Protein AF-A0A7J3MU90-F1 (afdb_monomer)

Sequence (106 aa):
PREHGPIGVMLQEHEQGRQIVKQIERALKDLGEEEAKHLEITELCESYVELLKQHIAKENEVLFPMGESVTSMEDKTSTNTCYERVESAEVGHGVHEKYVKLADSF

Secondary structure (DSSP, 8-state):
--SSSHHHHHHHHHHHHHHHHHHHHHHHHT--S-HHHHHHHHHHHHHHHHHHHHHHHHIIIIIHHHHHHH--HHHHHHHHHHHHHHIIIII-TTHHHHHHHHHTT-

Structure (mmCIF, N/CA/C/O backbone):
data_AF-A0A7J3MU90-F1
#
_entry.id   AF-A0A7J3MU90-F1
#
loop_
_atom_site.group_PDB
_atom_site.id
_atom_site.type_symbol
_atom_site.label_atom_id
_atom_site.label_alt_id
_atom_site.label_comp_id
_atom_site.label_asym_id
_atom_site.label_entity_id
_atom_site.label_seq_id
_atom_site.pdbx_PDB_ins_code
_atom_site.Cartn_x
_atom_site.Cartn_y
_atom_site.Cartn_z
_atom_site.occupancy
_atom_site.B_iso_or_equiv
_atom_site.auth_seq_id
_atom_site.auth_comp_id
_atom_site.auth_asym_id
_atom_site.auth_atom_id
_atom_site.pdbx_PDB_model_num
ATOM 1 N N . PRO A 1 1 ? -2.155 6.355 -20.086 1.00 56.06 1 PRO A N 1
ATOM 2 C CA . PRO A 1 1 ? -3.451 7.019 -19.785 1.00 56.06 1 PRO A CA 1
ATOM 3 C C . PRO A 1 1 ? -3.750 6.925 -18.285 1.00 56.06 1 PRO A C 1
ATOM 5 O O . PRO A 1 1 ? -3.495 5.869 -17.715 1.00 56.06 1 PRO A O 1
ATOM 8 N N . ARG A 1 2 ? -4.220 8.005 -17.644 1.00 65.75 2 ARG A N 1
ATOM 9 C CA . ARG A 1 2 ? -4.555 8.001 -16.201 1.00 65.75 2 ARG A CA 1
ATOM 10 C C . ARG A 1 2 ? -5.942 7.422 -15.901 1.00 65.75 2 ARG A C 1
ATOM 12 O O . ARG A 1 2 ? -6.252 7.182 -14.745 1.00 65.75 2 ARG A O 1
ATOM 19 N N . GLU A 1 3 ? -6.736 7.164 -16.935 1.00 67.06 3 GLU A N 1
ATOM 20 C CA . GLU A 1 3 ? -8.062 6.556 -16.838 1.00 67.06 3 GLU A CA 1
ATOM 21 C C . GLU A 1 3 ? -8.174 5.350 -17.783 1.00 67.06 3 GLU A C 1
ATOM 23 O O . GLU A 1 3 ? -7.465 5.284 -18.792 1.00 67.06 3 GLU A O 1
ATOM 28 N N . HIS A 1 4 ? -9.077 4.421 -17.451 1.00 66.12 4 HIS A N 1
ATOM 29 C CA . HIS A 1 4 ? -9.498 3.284 -18.288 1.00 66.12 4 HIS A CA 1
ATOM 30 C C . HIS A 1 4 ? -8.383 2.303 -18.718 1.00 66.12 4 HIS A C 1
ATOM 32 O O . HIS A 1 4 ? -8.388 1.778 -19.828 1.00 66.12 4 HIS A O 1
ATOM 38 N N . GLY A 1 5 ? -7.441 2.004 -17.819 1.00 85.50 5 GLY A N 1
ATOM 39 C CA . GLY A 1 5 ? -6.412 0.973 -18.014 1.00 85.50 5 GLY A CA 1
ATOM 40 C C . GLY A 1 5 ? -5.804 0.509 -16.686 1.00 85.50 5 GLY A C 1
ATOM 41 O O . GLY A 1 5 ? -6.216 1.022 -15.643 1.00 85.50 5 GLY A O 1
ATOM 42 N N . PRO A 1 6 ? -4.811 -0.405 -16.696 1.00 88.88 6 PRO A N 1
ATOM 43 C CA . PRO A 1 6 ? -4.227 -0.971 -15.475 1.00 88.88 6 PRO A CA 1
ATOM 44 C C . PRO A 1 6 ? -3.786 0.098 -14.467 1.00 88.88 6 PRO A C 1
ATOM 46 O O . PRO A 1 6 ? -4.135 0.025 -13.299 1.00 88.88 6 PRO A O 1
ATOM 49 N N . ILE A 1 7 ? -3.145 1.174 -14.937 1.00 91.00 7 ILE A N 1
ATOM 50 C CA . ILE A 1 7 ? -2.747 2.310 -14.088 1.00 91.00 7 ILE A CA 1
ATOM 51 C C . ILE A 1 7 ? -3.951 3.048 -13.481 1.00 91.00 7 ILE A C 1
ATOM 53 O O . ILE A 1 7 ? -3.896 3.464 -12.329 1.00 91.00 7 ILE A O 1
ATOM 57 N N . GLY A 1 8 ? -5.047 3.209 -14.228 1.00 93.88 8 GLY A N 1
ATOM 58 C CA . GLY A 1 8 ? -6.263 3.853 -13.718 1.00 93.88 8 GLY A CA 1
ATOM 59 C C . GLY A 1 8 ? -6.926 3.044 -12.601 1.00 93.88 8 GLY A C 1
ATOM 60 O O . GLY A 1 8 ? -7.351 3.622 -11.605 1.00 93.88 8 GLY A O 1
ATOM 61 N N . VAL A 1 9 ? -6.939 1.712 -12.733 1.00 93.44 9 VAL A N 1
ATOM 62 C CA . VAL A 1 9 ? -7.416 0.797 -11.682 1.00 93.44 9 VAL A CA 1
ATOM 63 C C . VAL A 1 9 ? -6.580 0.961 -10.410 1.00 93.44 9 VAL A C 1
ATOM 65 O O . VAL A 1 9 ? -7.141 1.176 -9.339 1.00 93.44 9 VAL A O 1
ATOM 68 N N . MET A 1 10 ? -5.247 0.979 -10.528 1.00 96.06 10 MET A N 1
ATOM 69 C CA . MET A 1 10 ? -4.367 1.155 -9.363 1.00 96.06 10 MET A CA 1
ATOM 70 C C . MET A 1 10 ? -4.552 2.507 -8.675 1.00 96.06 10 MET A C 1
ATOM 72 O O . MET A 1 10 ? -4.592 2.571 -7.450 1.00 96.06 10 MET A O 1
ATOM 76 N N . LEU A 1 11 ? -4.719 3.590 -9.441 1.00 95.94 11 LEU A N 1
ATOM 77 C CA . LEU A 1 11 ? -4.974 4.919 -8.877 1.00 95.94 11 LEU A CA 1
ATOM 78 C C . LEU A 1 11 ? -6.303 4.980 -8.112 1.00 95.94 11 LEU A C 1
ATOM 80 O O . LEU A 1 11 ? -6.373 5.628 -7.064 1.00 95.94 11 LEU A O 1
ATOM 84 N N . GLN A 1 12 ? -7.342 4.309 -8.616 1.00 95.81 12 GLN A N 1
ATOM 85 C CA . GLN A 1 12 ? -8.622 4.196 -7.922 1.00 95.81 12 GLN A CA 1
ATOM 86 C C . GLN A 1 12 ? -8.475 3.403 -6.619 1.00 95.81 12 GLN A C 1
ATOM 88 O O . GLN A 1 12 ? -8.963 3.846 -5.582 1.00 95.81 12 GLN A O 1
ATOM 93 N N . GLU A 1 13 ? -7.775 2.270 -6.648 1.00 97.19 13 GLU A N 1
ATOM 94 C CA . GLU A 1 13 ? -7.537 1.445 -5.457 1.00 97.19 13 GLU A CA 1
ATOM 95 C C . GLU A 1 13 ? -6.703 2.170 -4.405 1.00 97.19 13 GLU A C 1
ATOM 97 O O . GLU A 1 13 ? -7.022 2.117 -3.220 1.00 97.19 13 GLU A O 1
ATOM 102 N N . HIS A 1 14 ? -5.688 2.932 -4.819 1.00 97.38 14 HIS A N 1
ATOM 103 C CA . HIS A 1 14 ? -4.939 3.797 -3.908 1.00 97.38 14 HIS A CA 1
ATOM 104 C C . HIS A 1 14 ? -5.843 4.825 -3.226 1.00 97.38 14 HIS A C 1
ATOM 106 O O . HIS A 1 14 ? -5.675 5.100 -2.037 1.00 97.38 14 HIS A O 1
ATOM 112 N N . GLU A 1 15 ? -6.800 5.408 -3.952 1.00 97.81 15 GLU A N 1
ATOM 113 C CA . GLU A 1 15 ? -7.760 6.329 -3.344 1.00 97.81 15 GLU A CA 1
ATOM 114 C C . GLU A 1 15 ? -8.708 5.607 -2.388 1.00 97.81 15 GLU A C 1
ATOM 116 O O . GLU A 1 15 ? -8.918 6.091 -1.278 1.00 97.81 15 GLU A O 1
ATOM 121 N N . GLN A 1 16 ? -9.212 4.429 -2.756 1.00 98.12 16 GLN A N 1
ATOM 122 C CA . GLN A 1 16 ? -10.026 3.598 -1.867 1.00 98.12 16 GLN A CA 1
ATOM 123 C C . GLN A 1 16 ? -9.276 3.267 -0.569 1.00 98.12 16 GLN A C 1
ATOM 125 O O . GLN A 1 16 ? -9.814 3.488 0.516 1.00 98.12 16 GLN A O 1
ATOM 130 N N . GLY A 1 17 ? -8.010 2.851 -0.659 1.00 98.19 17 GLY A N 1
ATOM 131 C CA . GLY A 1 17 ? -7.163 2.583 0.503 1.00 98.19 17 GLY A CA 1
ATOM 132 C C . GLY A 1 17 ? -6.999 3.812 1.397 1.00 98.19 17 GLY A C 1
ATOM 133 O O . GLY A 1 17 ? -7.214 3.731 2.606 1.00 98.19 17 GLY A O 1
ATOM 134 N N . ARG A 1 18 ? -6.727 4.989 0.811 1.00 98.25 18 ARG A N 1
ATOM 135 C CA . ARG A 1 18 ? -6.666 6.258 1.562 1.00 98.25 18 ARG A CA 1
ATOM 136 C C . ARG A 1 18 ? -7.984 6.591 2.260 1.00 98.25 18 ARG A C 1
ATOM 138 O O . ARG A 1 18 ? -7.959 7.141 3.359 1.00 98.25 18 ARG A O 1
ATOM 145 N N . GLN A 1 19 ? -9.126 6.296 1.644 1.00 98.50 19 GLN A N 1
ATOM 146 C CA . GLN A 1 19 ? -10.432 6.538 2.260 1.00 98.50 19 GLN A CA 1
ATOM 147 C C . GLN A 1 19 ? -10.716 5.576 3.415 1.00 98.50 19 GLN A C 1
ATOM 149 O O . GLN A 1 19 ? -11.253 6.024 4.426 1.00 98.50 19 GLN A O 1
ATOM 154 N N . ILE A 1 20 ? -10.325 4.303 3.312 1.00 98.44 20 ILE A N 1
ATOM 155 C CA . ILE A 1 20 ? -10.453 3.345 4.420 1.00 98.44 20 ILE A CA 1
ATOM 156 C C . ILE A 1 20 ? -9.574 3.781 5.599 1.00 98.44 20 ILE A C 1
ATOM 158 O O . ILE A 1 20 ? -10.066 3.880 6.717 1.00 98.44 20 ILE A O 1
ATOM 162 N N . VAL A 1 21 ? -8.313 4.159 5.358 1.00 98.00 21 VAL A N 1
ATOM 163 C CA . VAL A 1 21 ? -7.414 4.653 6.422 1.00 98.00 21 VAL A CA 1
ATOM 164 C C . VAL A 1 21 ? -7.988 5.889 7.125 1.00 98.00 21 VAL A C 1
ATOM 166 O O . VAL A 1 21 ? -7.963 5.964 8.351 1.00 98.00 21 VAL A O 1
ATOM 169 N N . LYS A 1 22 ? -8.576 6.839 6.381 1.00 98.00 22 LYS A N 1
ATOM 170 C CA . LYS A 1 22 ? -9.268 8.001 6.974 1.00 98.00 22 LYS A CA 1
ATOM 171 C C . LYS A 1 22 ? -10.483 7.599 7.815 1.00 98.00 22 LYS A C 1
ATOM 173 O O . LYS A 1 22 ? -10.782 8.276 8.795 1.00 98.00 22 LYS A O 1
ATOM 178 N N . GLN A 1 23 ? -11.211 6.553 7.424 1.00 97.44 23 GLN A N 1
ATOM 179 C CA . GLN A 1 23 ? -12.343 6.036 8.199 1.00 97.44 23 GLN A CA 1
ATOM 180 C C . GLN A 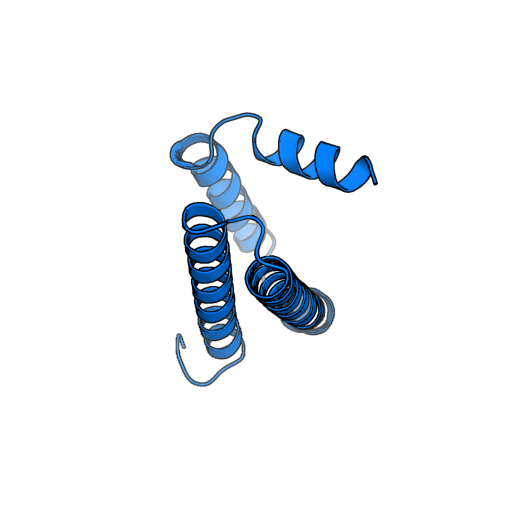1 23 ? -11.863 5.375 9.491 1.00 97.44 23 GLN A C 1
ATOM 182 O O . GLN A 1 23 ? -12.383 5.712 10.549 1.00 97.44 23 GLN A O 1
ATOM 187 N N . ILE A 1 24 ? -10.809 4.555 9.429 1.00 97.25 24 ILE A N 1
ATOM 188 C CA . ILE A 1 24 ? -10.168 3.963 10.613 1.00 97.25 24 ILE A CA 1
ATOM 189 C C . ILE A 1 24 ? -9.714 5.067 11.576 1.00 97.25 24 ILE A C 1
ATOM 191 O O . ILE A 1 24 ? -10.015 5.014 12.764 1.00 97.25 24 ILE A O 1
ATOM 195 N N . GLU A 1 25 ? -9.043 6.108 11.073 1.00 97.00 25 GLU A N 1
ATOM 196 C CA . GLU A 1 25 ? -8.594 7.237 11.897 1.00 97.00 25 GLU A CA 1
ATOM 197 C C . GLU A 1 25 ? -9.763 7.945 12.607 1.00 97.00 25 GLU A C 1
ATOM 199 O O . GLU A 1 25 ? -9.634 8.348 13.762 1.00 97.00 25 GLU A O 1
ATOM 204 N N . ARG A 1 26 ? -10.909 8.108 11.932 1.00 95.56 26 ARG A N 1
ATOM 205 C CA . ARG A 1 26 ? -12.114 8.714 12.522 1.00 95.56 26 ARG A CA 1
ATOM 206 C C . ARG A 1 26 ? -12.742 7.806 13.574 1.00 95.56 26 ARG A C 1
ATOM 208 O O . ARG A 1 26 ? -12.965 8.266 14.687 1.00 95.56 26 ARG A O 1
ATOM 215 N N . ALA A 1 27 ? -12.943 6.531 13.253 1.00 94.25 27 ALA A N 1
ATOM 216 C CA . ALA A 1 27 ? -13.514 5.554 14.175 1.00 94.25 27 ALA A CA 1
ATOM 217 C C . ALA A 1 27 ? -12.667 5.413 15.454 1.00 94.25 27 ALA A C 1
ATOM 219 O O . ALA A 1 27 ? -13.205 5.333 16.554 1.00 94.25 27 ALA A O 1
ATOM 220 N N . LEU A 1 28 ? -11.336 5.489 15.333 1.00 94.62 28 LEU A N 1
ATOM 221 C CA . LEU A 1 28 ? -10.423 5.498 16.480 1.00 94.62 28 LEU A CA 1
ATOM 222 C C . LEU A 1 28 ? -10.531 6.764 17.346 1.00 94.62 28 LEU A C 1
ATOM 224 O O . LEU A 1 28 ? -10.327 6.680 18.555 1.00 94.62 28 LEU A O 1
ATOM 228 N N . LYS A 1 29 ? -10.835 7.933 16.765 1.00 93.31 29 LYS A N 1
ATOM 229 C CA . LYS A 1 29 ? -11.030 9.183 17.531 1.00 93.31 29 LYS A CA 1
ATOM 230 C C . LYS A 1 29 ? -12.320 9.168 18.348 1.00 93.31 29 LYS A C 1
ATOM 232 O O . LYS A 1 29 ? -12.341 9.737 19.435 1.00 93.31 29 LYS A O 1
ATOM 237 N N . ASP A 1 30 ? -13.348 8.498 17.839 1.00 87.25 30 ASP A N 1
ATOM 238 C CA . ASP A 1 30 ? -14.665 8.385 18.475 1.00 87.25 30 ASP A CA 1
ATOM 239 C C . ASP A 1 30 ? -14.821 7.092 19.306 1.00 87.25 30 ASP A C 1
ATOM 241 O O . ASP A 1 30 ? -15.924 6.758 19.768 1.00 87.25 30 ASP A O 1
ATOM 245 N N . LEU A 1 31 ? -13.714 6.365 19.514 1.00 88.56 31 LEU A N 1
ATOM 246 C CA . LEU A 1 31 ? -13.684 5.093 20.226 1.00 88.56 31 LEU A CA 1
ATOM 247 C C . LEU A 1 31 ? -14.162 5.265 21.675 1.00 88.56 31 LEU A C 1
ATOM 249 O O . LEU A 1 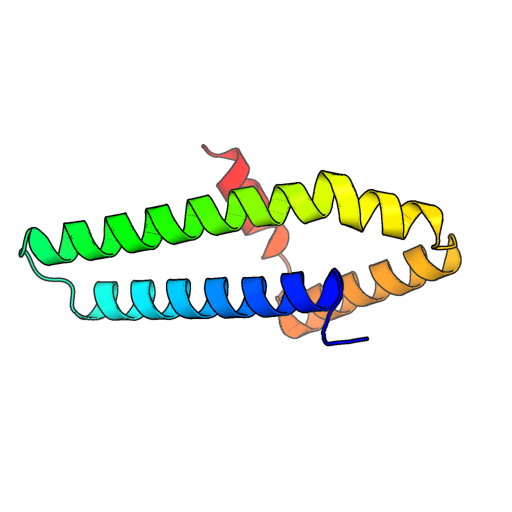31 ? -13.634 6.064 22.446 1.00 88.56 31 LEU A O 1
ATOM 253 N N . GLY A 1 32 ? -15.170 4.477 22.038 1.00 84.44 32 GLY A N 1
ATOM 254 C CA . GLY A 1 32 ? -15.651 4.304 23.407 1.00 84.44 32 GLY A CA 1
ATOM 255 C C . GLY A 1 32 ? -15.735 2.817 23.738 1.00 84.44 32 GLY A C 1
ATOM 256 O O . GLY A 1 32 ? -15.384 1.988 22.908 1.00 84.44 32 GLY A O 1
ATOM 257 N N . GLU A 1 33 ? -16.251 2.468 24.914 1.00 87.12 33 GLU A N 1
ATOM 258 C CA . GLU A 1 33 ? -16.363 1.067 25.373 1.00 87.12 33 GLU A CA 1
ATOM 259 C C . GLU A 1 33 ? -17.467 0.258 24.657 1.00 87.12 33 GLU A C 1
ATOM 261 O O . GLU A 1 33 ? -17.768 -0.876 25.021 1.00 87.12 33 GLU A O 1
ATOM 266 N N . GLU A 1 34 ? -18.118 0.845 23.653 1.00 92.88 34 GLU A N 1
ATOM 267 C CA . GLU A 1 34 ? -19.198 0.210 22.907 1.00 92.88 34 GLU A CA 1
ATOM 268 C C . GLU A 1 34 ? -18.636 -0.845 21.946 1.00 92.88 34 GLU A C 1
ATOM 270 O O . GLU A 1 34 ? -17.920 -0.515 21.001 1.00 92.88 34 GLU A O 1
ATOM 275 N N . GLU A 1 35 ? -19.036 -2.106 22.128 1.00 90.44 35 GLU A N 1
ATOM 276 C CA . GLU A 1 35 ? -18.645 -3.235 21.266 1.00 90.44 35 GLU A CA 1
ATOM 277 C C . GLU A 1 35 ? -18.863 -2.947 19.769 1.00 90.44 35 GLU A C 1
ATOM 279 O O . GLU A 1 35 ? -18.047 -3.311 18.927 1.00 90.44 35 GLU A O 1
ATOM 284 N N . ALA A 1 36 ? -19.933 -2.220 19.429 1.00 90.38 36 ALA A N 1
ATOM 285 C CA . ALA A 1 36 ? -20.235 -1.837 18.051 1.00 90.38 36 ALA A CA 1
ATOM 286 C C . ALA A 1 36 ? -19.120 -0.995 17.398 1.00 90.38 36 ALA A C 1
ATOM 288 O O . ALA A 1 36 ? -18.849 -1.164 16.212 1.00 90.38 36 ALA A O 1
ATOM 289 N N . LYS A 1 37 ? -18.435 -0.134 18.163 1.00 90.75 37 LYS A N 1
ATOM 290 C CA . LYS A 1 37 ? -17.317 0.684 17.662 1.00 90.75 37 LYS A CA 1
ATOM 291 C C . LYS A 1 37 ? -16.065 -0.156 17.420 1.00 90.75 37 LYS A C 1
ATOM 293 O O . LYS A 1 37 ? -15.335 0.073 16.459 1.00 90.75 37 LYS A O 1
ATOM 298 N N . HIS A 1 38 ? -15.826 -1.154 18.271 1.00 92.56 38 HIS A N 1
ATOM 299 C CA . HIS A 1 38 ? -14.744 -2.118 18.070 1.00 92.56 38 HIS A CA 1
ATOM 300 C C . HIS A 1 38 ? -14.978 -2.986 16.827 1.00 92.56 38 HIS A C 1
ATOM 302 O O . HIS A 1 38 ? -14.039 -3.230 16.062 1.00 92.56 38 HIS A O 1
ATOM 308 N N . LEU A 1 39 ? -16.227 -3.404 16.600 1.00 94.81 39 LEU A N 1
ATOM 309 C CA . LEU A 1 39 ? -16.608 -4.151 15.406 1.00 94.81 39 LEU A CA 1
ATOM 310 C C . LEU A 1 39 ? -16.401 -3.317 14.133 1.00 94.81 39 LEU A C 1
ATOM 312 O O . LEU A 1 39 ? -15.744 -3.794 13.213 1.00 94.81 39 LEU A O 1
ATOM 316 N N . GLU A 1 40 ? -16.848 -2.057 14.115 1.00 94.88 40 GLU A N 1
ATOM 317 C CA . GLU A 1 40 ? -16.658 -1.145 12.973 1.00 94.88 40 GLU A CA 1
ATOM 318 C C . GLU A 1 40 ? -15.176 -1.001 12.583 1.00 94.88 40 GLU A C 1
ATOM 320 O O . GLU A 1 40 ? -14.813 -1.112 11.411 1.00 94.88 40 GLU A O 1
ATOM 325 N N . ILE A 1 41 ? -14.287 -0.796 13.562 1.00 96.25 41 ILE A N 1
ATOM 326 C CA . ILE A 1 41 ? -12.843 -0.676 13.302 1.00 96.25 41 ILE A CA 1
ATOM 327 C C . ILE A 1 41 ? -12.281 -1.980 12.730 1.00 96.25 41 ILE A C 1
ATOM 329 O O . ILE A 1 41 ? -11.462 -1.940 11.808 1.00 96.25 41 ILE A O 1
ATOM 333 N N . THR A 1 42 ? -12.711 -3.123 13.267 1.00 96.69 42 THR A N 1
ATOM 334 C CA . THR A 1 42 ? -12.290 -4.445 12.787 1.00 96.69 42 THR A CA 1
ATOM 335 C C . THR A 1 42 ? -12.697 -4.646 11.329 1.00 96.69 42 THR A C 1
ATOM 337 O O . THR A 1 42 ? -11.841 -4.959 10.505 1.00 96.69 42 THR A O 1
ATOM 340 N N . GLU A 1 43 ? -13.953 -4.367 10.982 1.00 97.81 43 GLU A N 1
ATOM 341 C CA . 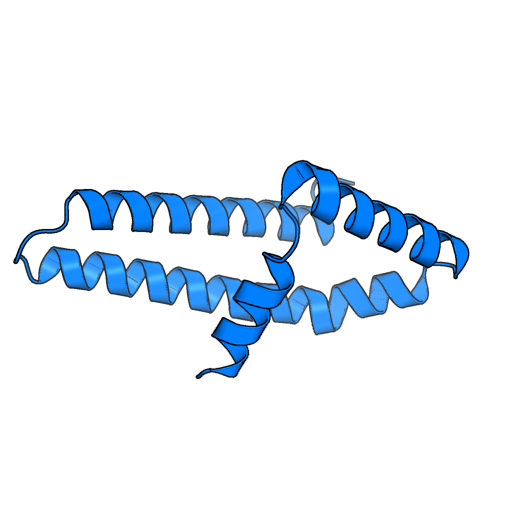GLU A 1 43 ? -14.478 -4.492 9.615 1.00 97.81 43 GLU A CA 1
ATOM 342 C C . GLU A 1 43 ? -13.747 -3.571 8.620 1.00 97.81 43 GLU A C 1
ATOM 344 O O . GLU A 1 43 ? -13.424 -3.972 7.494 1.00 97.81 43 GLU A O 1
ATOM 349 N N . LEU A 1 44 ? -13.419 -2.341 9.033 1.00 98.31 44 LEU A N 1
ATOM 350 C CA . LEU A 1 44 ? -12.611 -1.420 8.228 1.00 98.31 44 LEU A CA 1
ATOM 351 C C . LEU A 1 44 ? -11.187 -1.951 8.009 1.00 98.31 44 LEU A C 1
ATOM 353 O O . LEU A 1 44 ? -10.655 -1.852 6.900 1.00 98.31 44 LEU A O 1
ATOM 357 N N . CYS A 1 45 ? -10.566 -2.527 9.041 1.00 97.88 45 CYS A N 1
ATOM 358 C CA . CYS A 1 45 ? -9.232 -3.119 8.935 1.00 97.88 45 CYS A CA 1
ATOM 359 C C . CYS A 1 45 ? -9.232 -4.357 8.031 1.00 97.88 45 CYS A C 1
ATOM 361 O O . CYS A 1 45 ? -8.348 -4.489 7.185 1.00 97.88 45 CYS A O 1
ATOM 363 N N . GLU A 1 46 ? -10.230 -5.233 8.150 1.00 98.25 46 GLU A N 1
ATOM 364 C CA . GLU A 1 46 ? -10.401 -6.391 7.266 1.00 98.25 46 GLU A CA 1
ATOM 365 C C . GLU A 1 46 ? -10.580 -5.959 5.808 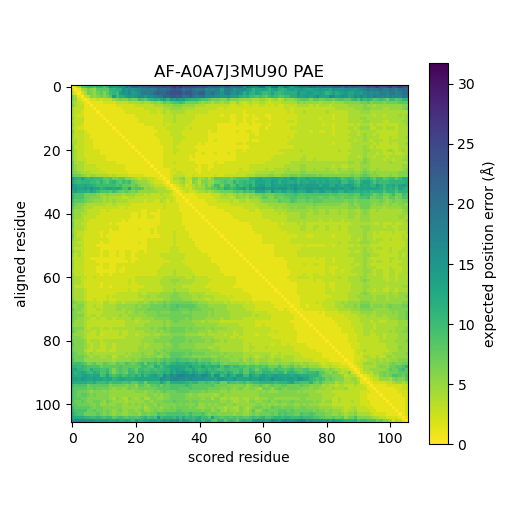1.00 98.25 46 GLU A C 1
ATOM 367 O O . GLU A 1 46 ? -9.913 -6.487 4.916 1.00 98.25 46 GLU A O 1
ATOM 372 N N . SER A 1 47 ? -11.397 -4.929 5.573 1.00 98.25 47 SER A N 1
ATOM 373 C CA . SER A 1 47 ? -11.587 -4.337 4.244 1.00 98.25 47 SER A CA 1
ATOM 374 C C . SER A 1 47 ? -10.283 -3.775 3.670 1.00 98.25 47 SER A C 1
ATOM 376 O O . SER A 1 47 ? -9.994 -3.953 2.485 1.00 98.25 47 SER A O 1
ATOM 378 N N . TYR A 1 48 ? -9.465 -3.121 4.501 1.00 98.38 48 TYR A N 1
ATOM 379 C CA . TYR 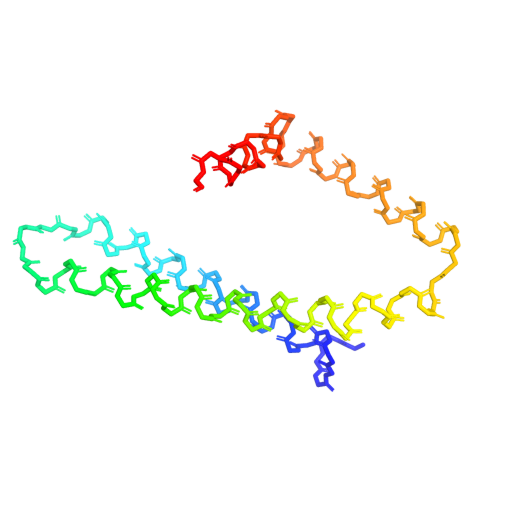A 1 48 ? -8.151 -2.619 4.094 1.00 98.38 48 TYR A CA 1
ATOM 380 C C . TYR A 1 48 ? -7.184 -3.756 3.740 1.00 98.38 48 TYR A C 1
ATOM 382 O O . TYR A 1 48 ? -6.498 -3.689 2.721 1.00 98.38 48 TYR A O 1
ATOM 390 N N . VAL A 1 49 ? -7.150 -4.816 4.553 1.00 97.69 49 VAL A N 1
ATOM 391 C CA . VAL A 1 49 ? -6.311 -5.999 4.314 1.00 97.69 49 VAL A CA 1
ATOM 392 C C . VAL A 1 49 ? -6.703 -6.695 3.014 1.00 97.69 49 VAL A C 1
ATOM 394 O O . VAL A 1 49 ? -5.823 -7.050 2.229 1.00 97.69 49 VAL A O 1
ATOM 397 N N . GLU A 1 50 ? -7.998 -6.880 2.764 1.00 98.25 50 GLU A N 1
ATOM 398 C CA . GLU A 1 50 ? -8.477 -7.508 1.532 1.00 98.25 50 GLU A CA 1
ATOM 399 C C . GLU A 1 50 ? -8.117 -6.671 0.299 1.00 98.25 50 GLU A C 1
ATOM 401 O O . GLU A 1 50 ? -7.576 -7.203 -0.673 1.00 98.25 50 GLU A O 1
ATOM 406 N N . LEU A 1 51 ? -8.315 -5.348 0.368 1.00 98.44 51 LEU A N 1
ATOM 407 C CA . LEU A 1 51 ? -7.892 -4.432 -0.690 1.00 98.44 51 LEU A CA 1
ATOM 408 C C . LEU A 1 51 ? -6.387 -4.560 -0.967 1.00 98.44 51 LEU A C 1
ATOM 410 O O . LEU A 1 51 ? -5.996 -4.712 -2.123 1.00 98.44 51 LEU A O 1
ATOM 414 N N . LEU A 1 52 ? -5.545 -4.543 0.073 1.00 97.94 52 LEU A N 1
ATOM 415 C CA . LEU A 1 52 ? -4.092 -4.650 -0.081 1.00 97.94 52 LEU A CA 1
ATOM 416 C C . LEU A 1 52 ? -3.662 -5.981 -0.701 1.00 97.94 52 LEU A C 1
ATOM 418 O O . LEU A 1 52 ? -2.805 -5.980 -1.580 1.00 97.94 52 LEU A O 1
ATOM 422 N N . LYS A 1 53 ? -4.256 -7.109 -0.297 1.00 97.88 53 LYS A N 1
ATOM 423 C CA . LYS A 1 53 ? -3.936 -8.422 -0.885 1.00 97.88 53 LYS A CA 1
ATOM 424 C C . LYS A 1 53 ? -4.198 -8.439 -2.388 1.00 97.88 53 LYS A C 1
ATOM 426 O O . LYS A 1 53 ? -3.336 -8.854 -3.161 1.00 97.88 53 LYS A O 1
ATOM 431 N N . GLN A 1 54 ? -5.366 -7.953 -2.803 1.00 97.44 54 GLN A N 1
ATOM 432 C CA . GLN A 1 54 ? -5.727 -7.881 -4.218 1.00 97.44 54 GLN A CA 1
ATOM 433 C C . GLN A 1 54 ? -4.853 -6.884 -4.985 1.00 97.44 54 GLN A C 1
ATOM 435 O O . GLN A 1 54 ? -4.500 -7.132 -6.138 1.00 97.44 54 GLN A O 1
ATOM 440 N N . HIS A 1 55 ? -4.509 -5.762 -4.356 1.00 97.94 55 HIS A N 1
ATOM 441 C CA . HIS A 1 55 ? -3.649 -4.736 -4.932 1.00 97.94 55 HIS A CA 1
ATOM 442 C C . HIS A 1 55 ? -2.235 -5.266 -5.197 1.00 97.94 55 HIS A C 1
ATOM 444 O O . HIS A 1 55 ? -1.757 -5.217 -6.329 1.00 97.94 55 HIS A O 1
ATOM 450 N N . ILE A 1 56 ? -1.612 -5.866 -4.178 1.00 97.12 56 ILE A N 1
ATOM 451 C CA . ILE A 1 56 ? -0.266 -6.447 -4.248 1.00 97.12 56 ILE A CA 1
ATOM 452 C C . ILE A 1 56 ? -0.206 -7.556 -5.305 1.00 97.12 56 ILE A C 1
ATOM 454 O O . ILE A 1 56 ? 0.767 -7.638 -6.051 1.00 97.12 56 ILE A O 1
ATOM 458 N N . ALA A 1 57 ? -1.248 -8.387 -5.421 1.00 97.69 57 ALA A N 1
ATOM 459 C CA . ALA A 1 57 ? -1.312 -9.411 -6.463 1.00 97.69 57 ALA A CA 1
ATOM 460 C C . ALA A 1 57 ? -1.271 -8.796 -7.876 1.00 97.69 57 ALA A C 1
ATOM 462 O O . ALA A 1 57 ? -0.509 -9.252 -8.725 1.00 97.69 57 ALA A O 1
ATOM 463 N N . LYS A 1 58 ? -2.016 -7.710 -8.129 1.00 97.00 58 LYS A N 1
ATOM 464 C CA . LYS A 1 58 ? -1.988 -7.011 -9.431 1.00 97.00 58 LYS A CA 1
ATOM 465 C C . LYS A 1 58 ? -0.624 -6.397 -9.720 1.00 97.00 58 LYS A C 1
ATOM 467 O O . LYS A 1 58 ? -0.175 -6.422 -10.866 1.00 97.00 58 LYS A O 1
ATOM 472 N N . GLU A 1 59 ? 0.033 -5.845 -8.705 1.00 97.44 59 GLU A N 1
ATOM 473 C CA . GLU A 1 59 ? 1.389 -5.316 -8.845 1.00 97.44 59 GLU A CA 1
ATOM 474 C C . GLU A 1 59 ? 2.375 -6.427 -9.209 1.00 97.44 59 GLU A C 1
ATOM 476 O O . GLU A 1 59 ? 2.995 -6.376 -10.272 1.00 97.44 59 GLU A O 1
ATOM 481 N N . ASN A 1 60 ? 2.451 -7.469 -8.383 1.00 97.75 60 ASN A N 1
ATOM 482 C CA . ASN A 1 60 ? 3.446 -8.530 -8.506 1.00 97.75 60 ASN A CA 1
ATOM 483 C C . ASN A 1 60 ? 3.244 -9.429 -9.727 1.00 97.75 60 ASN A C 1
ATOM 485 O O . ASN A 1 60 ? 4.220 -9.836 -10.354 1.00 97.75 60 ASN A O 1
ATOM 489 N N . GLU A 1 61 ? 2.000 -9.760 -10.064 1.00 97.06 61 GLU A N 1
ATOM 490 C CA . GLU A 1 61 ? 1.706 -10.761 -11.095 1.00 97.06 61 GLU A CA 1
ATOM 491 C C . GLU A 1 61 ? 1.469 -10.142 -12.475 1.00 97.06 61 GLU A C 1
ATOM 493 O O . GLU A 1 61 ? 1.592 -10.832 -13.487 1.00 97.06 61 GLU A O 1
ATOM 498 N N . VAL A 1 62 ? 1.142 -8.845 -12.540 1.00 95.12 62 VAL A N 1
ATOM 499 C CA . VAL A 1 62 ? 0.777 -8.178 -13.797 1.00 95.12 62 VAL A CA 1
ATOM 500 C C . VAL A 1 62 ? 1.654 -6.961 -14.057 1.00 95.12 62 VAL A C 1
ATOM 502 O O . VAL A 1 62 ? 2.397 -6.937 -15.037 1.00 95.12 62 VAL A O 1
ATOM 505 N N . LEU A 1 63 ? 1.596 -5.941 -13.201 1.00 95.50 63 LEU A N 1
ATOM 506 C CA . LEU A 1 63 ? 2.177 -4.631 -13.512 1.00 95.50 63 LEU A CA 1
ATOM 507 C C . LEU A 1 63 ? 3.704 -4.615 -13.461 1.00 95.50 63 LEU A C 1
ATOM 509 O O . LEU A 1 63 ? 4.314 -4.032 -14.356 1.00 95.50 63 LEU A O 1
ATOM 513 N N . PHE A 1 64 ? 4.330 -5.2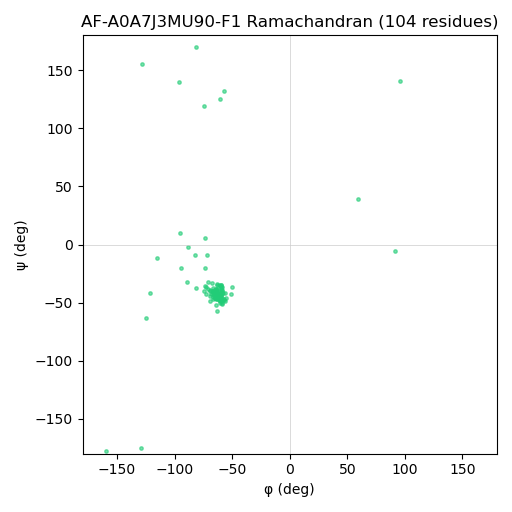49 -12.467 1.00 95.56 64 PHE A N 1
ATOM 514 C CA . PHE A 1 64 ? 5.788 -5.328 -12.387 1.00 95.56 64 PHE A CA 1
ATOM 515 C C . PHE A 1 64 ? 6.376 -6.165 -13.530 1.00 95.56 64 PHE A C 1
ATOM 517 O O . PHE A 1 64 ? 7.269 -5.649 -14.204 1.00 95.56 64 PHE A O 1
ATOM 524 N N . PRO A 1 65 ? 5.856 -7.367 -13.866 1.00 96.69 65 PRO A N 1
ATOM 525 C CA . PRO A 1 65 ? 6.297 -8.090 -15.060 1.00 96.69 65 PRO A CA 1
ATOM 526 C C . PRO A 1 65 ? 6.107 -7.289 -16.354 1.00 96.69 65 PRO A C 1
ATOM 528 O O . PRO A 1 65 ? 6.995 -7.264 -17.208 1.00 96.69 65 PRO A O 1
ATOM 531 N N . MET A 1 66 ? 4.973 -6.592 -16.499 1.00 94.12 66 MET A N 1
ATOM 532 C CA . MET A 1 66 ? 4.737 -5.717 -17.649 1.00 94.12 66 MET A CA 1
ATOM 533 C C . MET A 1 66 ? 5.769 -4.589 -17.715 1.00 94.12 66 MET A C 1
ATOM 535 O O . MET A 1 66 ? 6.352 -4.374 -18.775 1.00 94.12 66 MET A O 1
ATOM 539 N N . GLY A 1 67 ? 6.025 -3.901 -16.600 1.00 93.69 67 GLY A N 1
ATOM 540 C CA . GLY A 1 67 ? 7.024 -2.838 -16.504 1.00 93.69 67 GLY A CA 1
ATOM 541 C C . GLY A 1 67 ? 8.429 -3.331 -16.842 1.00 93.69 67 GLY A C 1
ATOM 542 O O . GLY A 1 67 ? 9.119 -2.717 -17.654 1.00 93.69 67 GLY A O 1
ATOM 543 N N . GLU A 1 68 ? 8.823 -4.483 -16.305 1.00 95.00 68 GLU A N 1
ATOM 544 C CA . GLU A 1 68 ? 10.122 -5.110 -16.564 1.00 95.00 68 GLU A CA 1
ATOM 545 C C . GLU A 1 68 ? 10.317 -5.436 -18.052 1.00 95.00 68 GLU A C 1
ATOM 547 O O . GLU A 1 68 ? 11.411 -5.269 -18.585 1.00 95.00 68 GLU A O 1
ATOM 552 N N . SER A 1 69 ? 9.244 -5.838 -18.745 1.00 96.06 69 SER A N 1
ATOM 553 C CA . SER A 1 69 ? 9.294 -6.187 -20.170 1.00 96.06 69 SER A CA 1
ATOM 554 C C . SER A 1 69 ? 9.442 -4.991 -21.119 1.00 96.06 69 SER A C 1
ATOM 556 O O . SER A 1 69 ? 9.857 -5.177 -22.264 1.00 96.06 69 SER A O 1
ATOM 558 N N . VAL A 1 70 ? 9.099 -3.776 -20.672 1.00 94.94 70 VAL A N 1
ATOM 559 C CA . VAL A 1 70 ? 9.074 -2.571 -21.524 1.00 94.94 70 VAL A CA 1
ATOM 560 C C . VAL A 1 70 ? 10.089 -1.502 -21.125 1.00 94.94 70 VAL A C 1
ATOM 562 O O . VAL A 1 70 ? 10.288 -0.559 -21.888 1.00 94.94 70 VAL A O 1
ATOM 565 N N . THR A 1 71 ? 10.717 -1.619 -19.953 1.00 95.62 71 THR A N 1
ATOM 566 C CA . THR A 1 71 ? 11.666 -0.622 -19.432 1.00 95.62 71 THR A CA 1
ATOM 567 C C . THR A 1 71 ? 13.115 -0.991 -19.726 1.00 95.62 71 THR A C 1
ATOM 569 O O . THR A 1 71 ? 13.538 -2.142 -19.602 1.00 95.62 71 THR A O 1
ATOM 572 N N . SER A 1 72 ? 13.907 0.014 -20.091 1.00 97.56 72 SER A N 1
ATOM 573 C CA . SER A 1 72 ? 15.355 -0.110 -20.234 1.00 97.56 72 SER A CA 1
ATOM 574 C C . SER A 1 72 ? 16.070 -0.009 -18.881 1.00 97.56 72 SER A C 1
ATOM 576 O O . SER A 1 72 ? 15.489 0.374 -17.864 1.00 97.56 72 SER A O 1
ATOM 578 N N . MET A 1 73 ? 17.372 -0.311 -18.858 1.00 96.25 73 MET A N 1
ATOM 579 C CA . MET A 1 73 ? 18.193 -0.076 -17.664 1.00 96.25 73 MET A CA 1
ATOM 580 C C . MET A 1 73 ? 18.253 1.407 -17.282 1.00 96.25 73 MET A C 1
ATOM 582 O O . MET A 1 73 ? 18.266 1.722 -16.097 1.00 96.25 73 MET A O 1
ATOM 586 N N . GLU A 1 74 ? 18.247 2.309 -18.267 1.00 97.75 74 GLU A N 1
ATOM 587 C CA . GLU A 1 74 ? 18.240 3.753 -18.026 1.00 97.75 74 GLU A CA 1
ATOM 588 C C . GLU A 1 74 ? 16.938 4.199 -17.345 1.00 97.75 74 GLU A C 1
ATOM 590 O O . GLU A 1 74 ? 16.988 4.929 -16.354 1.00 97.75 74 GLU A O 1
ATOM 595 N N . ASP A 1 75 ? 15.788 3.682 -17.795 1.00 96.69 75 ASP A N 1
ATOM 596 C CA . ASP A 1 75 ? 14.485 3.963 -17.176 1.00 96.69 75 ASP A CA 1
ATOM 597 C C . ASP A 1 75 ? 14.454 3.516 -15.708 1.00 96.69 75 ASP A C 1
ATOM 599 O O . ASP A 1 75 ? 13.989 4.251 -14.832 1.00 96.69 75 ASP A O 1
ATOM 603 N N . LYS A 1 76 ? 14.994 2.325 -15.419 1.00 94.75 76 LYS A N 1
ATOM 604 C CA . LYS A 1 76 ? 15.073 1.777 -14.055 1.00 94.75 76 LYS A CA 1
ATOM 605 C C . LYS A 1 76 ? 15.980 2.616 -13.165 1.00 94.75 76 LYS A C 1
ATOM 607 O O . LYS A 1 76 ? 15.588 2.963 -12.054 1.00 94.75 76 LYS A O 1
ATOM 612 N N . THR A 1 77 ? 17.167 2.985 -13.653 1.00 96.94 77 THR A N 1
ATOM 613 C CA . THR A 1 77 ? 18.083 3.866 -12.917 1.00 96.94 77 THR A CA 1
ATOM 614 C C . THR A 1 77 ? 17.428 5.215 -12.627 1.00 96.94 77 THR A C 1
ATOM 616 O O . THR A 1 77 ? 17.431 5.650 -11.479 1.00 96.94 77 THR A O 1
ATOM 619 N N . SER A 1 78 ? 16.801 5.840 -13.628 1.00 96.81 78 SER A N 1
ATOM 620 C CA . SER A 1 78 ? 16.101 7.120 -13.464 1.00 96.81 78 SER A CA 1
ATOM 621 C C . SER A 1 78 ? 14.969 7.037 -12.432 1.00 96.81 78 SER A C 1
ATOM 623 O O . SER A 1 78 ? 14.840 7.902 -11.560 1.00 96.81 78 SER A O 1
ATOM 625 N N . THR A 1 79 ? 14.185 5.957 -12.482 1.00 94.44 79 THR A N 1
ATOM 626 C CA . THR A 1 79 ? 13.078 5.711 -11.549 1.00 94.44 79 THR A CA 1
ATOM 627 C C . THR A 1 79 ? 13.582 5.514 -10.118 1.00 94.44 79 THR A C 1
ATOM 629 O O . THR A 1 79 ? 13.069 6.148 -9.197 1.00 94.44 79 THR A O 1
ATOM 632 N N . ASN A 1 80 ? 14.636 4.717 -9.922 1.00 93.69 80 ASN A N 1
ATOM 633 C CA . ASN A 1 80 ? 15.219 4.474 -8.600 1.00 93.69 80 ASN A CA 1
ATOM 634 C C . ASN A 1 80 ? 15.811 5.745 -7.984 1.00 93.69 80 ASN A C 1
ATOM 636 O O . ASN A 1 80 ? 15.544 6.037 -6.821 1.00 93.69 80 ASN A O 1
ATOM 640 N N . THR A 1 81 ? 16.513 6.565 -8.770 1.00 95.25 81 THR A N 1
ATOM 641 C CA . THR A 1 81 ? 16.981 7.879 -8.301 1.00 95.25 81 THR A CA 1
ATOM 642 C C . THR A 1 81 ? 15.817 8.783 -7.877 1.00 95.25 81 THR A C 1
ATOM 644 O O . THR A 1 81 ? 15.935 9.558 -6.925 1.00 95.25 81 THR A O 1
ATOM 647 N N . CYS A 1 82 ? 14.661 8.694 -8.545 1.00 93.75 82 CYS A N 1
ATOM 648 C CA . CYS A 1 82 ? 13.471 9.428 -8.115 1.00 93.75 82 CYS A CA 1
ATOM 649 C C . CYS A 1 82 ? 12.920 8.920 -6.775 1.00 93.75 82 CYS A C 1
ATOM 651 O O . CYS A 1 82 ? 12.534 9.755 -5.955 1.00 93.75 82 CYS A O 1
ATOM 653 N N . TYR A 1 83 ? 12.916 7.603 -6.533 1.00 89.69 83 TYR A N 1
ATOM 654 C CA . TYR A 1 83 ? 12.535 7.039 -5.234 1.00 89.69 83 TYR A CA 1
ATOM 655 C C . TYR A 1 83 ? 13.456 7.522 -4.114 1.00 89.69 83 TYR A C 1
ATOM 657 O O . TYR A 1 83 ? 12.959 8.077 -3.137 1.00 89.69 83 TYR A O 1
ATOM 665 N N . GLU A 1 84 ? 14.776 7.427 -4.296 1.00 89.56 84 GLU A N 1
ATOM 666 C CA . GLU A 1 84 ? 15.770 7.893 -3.315 1.00 89.56 84 GLU A CA 1
ATOM 667 C C . GLU A 1 84 ? 15.572 9.375 -2.961 1.00 89.56 84 GLU A C 1
ATOM 669 O O . GLU A 1 84 ? 15.630 9.776 -1.795 1.00 89.56 84 GLU A O 1
ATOM 674 N N . ARG A 1 85 ? 15.283 10.208 -3.970 1.00 91.00 85 ARG A N 1
ATOM 675 C CA . ARG A 1 85 ? 15.013 11.635 -3.767 1.00 91.00 85 ARG A CA 1
ATOM 676 C C . ARG A 1 85 ? 13.760 11.868 -2.926 1.00 91.00 85 ARG A C 1
ATOM 678 O O . ARG A 1 85 ? 13.798 12.703 -2.027 1.00 91.00 85 ARG A O 1
ATOM 685 N N . VAL A 1 86 ? 12.657 11.184 -3.229 1.00 89.25 86 VAL A N 1
ATOM 686 C CA . VAL A 1 86 ? 11.394 11.326 -2.479 1.00 89.25 86 VAL A CA 1
ATOM 687 C C . VAL A 1 86 ? 11.556 10.805 -1.054 1.00 89.25 86 VAL A C 1
ATOM 689 O O . VAL A 1 86 ? 11.099 11.442 -0.107 1.00 89.25 86 VAL A O 1
ATOM 692 N N . GLU A 1 87 ? 12.258 9.691 -0.879 1.00 86.38 87 GLU A N 1
ATOM 693 C CA . GLU A 1 87 ? 12.529 9.123 0.436 1.00 86.38 87 GLU A CA 1
ATOM 694 C C . GLU A 1 87 ? 13.331 10.090 1.318 1.00 86.38 87 GLU A C 1
ATOM 696 O O . GLU A 1 87 ? 12.949 10.358 2.458 1.00 86.38 87 GLU A O 1
ATOM 701 N N . SER A 1 88 ? 14.388 10.694 0.767 1.00 85.50 88 SER A N 1
ATOM 702 C CA . SER A 1 88 ? 15.200 11.681 1.483 1.00 85.50 88 SER A CA 1
ATOM 703 C C . SER A 1 88 ? 14.456 12.998 1.745 1.00 85.50 88 SER A C 1
ATOM 705 O O . SER A 1 88 ? 14.597 13.566 2.828 1.00 85.50 88 SER A O 1
ATOM 707 N N . ALA A 1 89 ? 13.672 13.493 0.780 1.00 85.25 89 ALA A N 1
ATOM 708 C CA . ALA A 1 89 ? 13.078 14.830 0.843 1.00 85.25 89 ALA A CA 1
ATOM 709 C C . ALA A 1 89 ? 11.701 14.892 1.523 1.00 85.25 89 ALA A C 1
ATOM 711 O O . ALA A 1 89 ? 11.378 15.915 2.125 1.00 85.25 89 ALA A O 1
ATOM 712 N N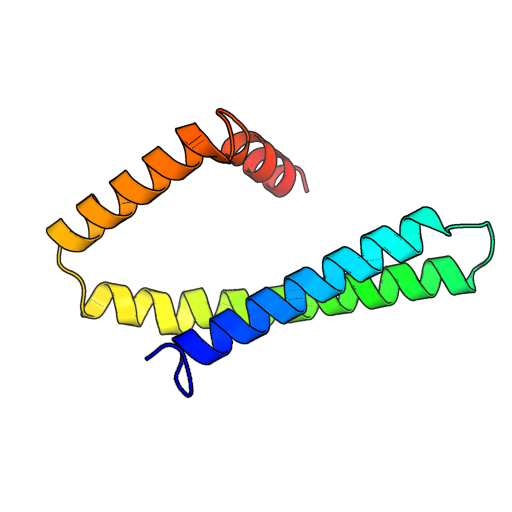 . GLU A 1 90 ? 10.882 13.843 1.411 1.00 81.44 90 GLU A N 1
ATOM 713 C CA . GLU A 1 90 ? 9.469 13.877 1.821 1.00 81.44 90 GLU A CA 1
ATOM 714 C C . GLU A 1 90 ? 9.125 12.838 2.891 1.00 81.44 90 GLU A C 1
ATOM 716 O O . GLU A 1 90 ? 8.397 13.150 3.832 1.00 81.44 90 GLU A O 1
ATOM 721 N N . VAL A 1 91 ? 9.644 11.612 2.774 1.00 77.94 91 VAL A N 1
ATOM 722 C CA . VAL A 1 91 ? 9.324 10.523 3.716 1.00 77.94 91 VAL A CA 1
ATOM 723 C C . VAL A 1 91 ? 10.170 10.627 4.990 1.00 77.94 91 VAL A C 1
ATOM 725 O O . VAL A 1 91 ? 9.663 10.412 6.091 1.00 77.94 91 VAL A O 1
ATOM 728 N N . GLY A 1 92 ? 11.437 11.020 4.846 1.00 79.75 92 GLY A N 1
ATOM 729 C CA . GLY A 1 92 ? 12.402 11.164 5.930 1.00 79.75 92 GLY A CA 1
ATOM 730 C C . GLY A 1 92 ? 13.281 9.924 6.106 1.00 79.75 92 GLY A C 1
ATOM 731 O O . GLY A 1 92 ? 12.824 8.784 6.018 1.00 79.75 92 GLY A O 1
ATOM 732 N N . HIS A 1 93 ? 14.566 10.153 6.392 1.00 76.31 93 HIS A N 1
ATOM 733 C CA . HIS A 1 93 ? 15.554 9.086 6.571 1.00 76.31 93 HIS A CA 1
ATOM 734 C C . HIS A 1 93 ? 15.154 8.098 7.681 1.00 76.31 93 HIS A C 1
ATOM 736 O O . HIS A 1 93 ? 14.837 8.509 8.800 1.00 76.31 93 HIS A O 1
ATOM 742 N N . GLY A 1 94 ? 15.227 6.793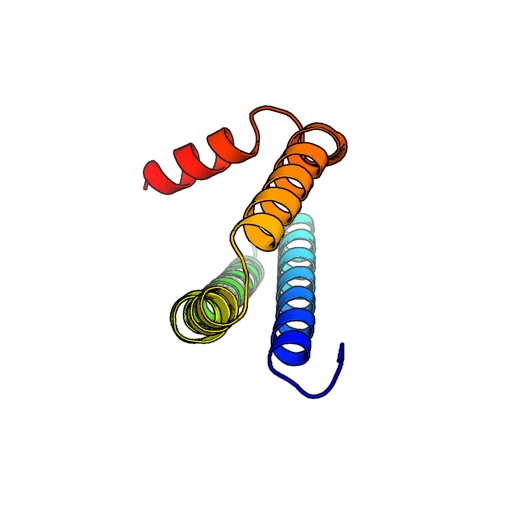 7.395 1.00 81.38 94 GLY A N 1
ATOM 743 C CA . GLY A 1 94 ? 14.984 5.727 8.374 1.00 81.38 94 GLY A CA 1
ATOM 744 C C . GLY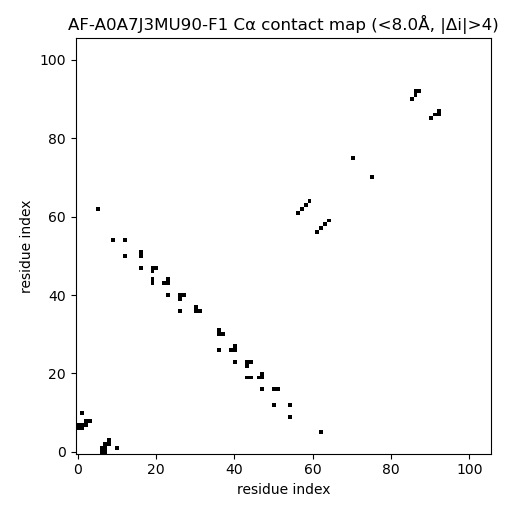 A 1 94 ? 13.535 5.234 8.458 1.00 81.38 94 GLY A C 1
ATOM 745 O O . GLY A 1 94 ? 13.247 4.302 9.215 1.00 81.38 94 GLY A O 1
ATOM 746 N N . VAL A 1 95 ? 12.596 5.871 7.747 1.00 86.44 95 VAL A N 1
ATOM 747 C CA . VAL A 1 95 ? 11.168 5.519 7.812 1.00 86.44 95 VAL A CA 1
ATOM 748 C C . VAL A 1 95 ? 10.876 4.222 7.066 1.00 86.44 95 VAL A C 1
ATOM 750 O O . VAL A 1 95 ? 10.118 3.396 7.578 1.00 86.44 95 VAL A O 1
ATOM 753 N N . HIS A 1 96 ? 11.496 4.008 5.905 1.00 84.81 96 HIS A N 1
ATOM 754 C CA . HIS A 1 96 ? 11.377 2.750 5.178 1.00 84.81 96 HIS A CA 1
ATOM 755 C C . HIS A 1 96 ? 11.865 1.580 6.043 1.00 84.81 96 HIS A C 1
ATOM 757 O O . HIS A 1 96 ? 11.114 0.639 6.304 1.00 84.81 96 HIS A O 1
ATOM 763 N N . GLU A 1 97 ? 13.067 1.690 6.610 1.00 88.62 97 GLU A N 1
ATOM 764 C CA . GLU A 1 97 ? 13.659 0.658 7.462 1.00 88.62 97 GLU A CA 1
ATOM 765 C C . GLU A 1 97 ? 12.844 0.415 8.732 1.00 88.62 97 GLU A C 1
ATOM 767 O O . GLU A 1 97 ? 12.774 -0.716 9.214 1.00 88.62 97 GLU A O 1
ATOM 772 N N . LYS A 1 98 ? 12.217 1.459 9.290 1.00 90.81 98 LYS A N 1
ATOM 773 C CA . LYS A 1 98 ? 11.305 1.320 10.430 1.00 90.81 98 LYS A CA 1
ATOM 774 C C . LYS A 1 98 ? 10.130 0.405 10.084 1.00 90.81 98 LYS A C 1
ATOM 776 O O . LYS A 1 98 ? 9.809 -0.474 10.881 1.00 90.81 98 LYS A O 1
ATOM 781 N N . TYR A 1 99 ? 9.480 0.619 8.941 1.00 88.69 99 TYR A N 1
ATOM 782 C CA . TYR A 1 99 ? 8.312 -0.174 8.559 1.00 88.69 99 TYR A CA 1
ATOM 783 C C . TYR A 1 99 ? 8.679 -1.589 8.113 1.00 88.69 99 TYR A C 1
ATOM 785 O O . TYR A 1 99 ? 7.962 -2.517 8.475 1.00 88.69 99 TYR A O 1
ATOM 793 N N . VAL A 1 100 ? 9.817 -1.778 7.436 1.00 89.56 100 VAL A N 1
ATOM 794 C CA . VAL A 1 100 ? 10.341 -3.120 7.120 1.00 89.56 100 VAL A CA 1
ATOM 795 C C . VAL A 1 100 ? 10.585 -3.916 8.403 1.00 89.56 100 VAL A C 1
ATOM 797 O O . VAL A 1 100 ? 10.048 -5.005 8.563 1.00 89.56 100 VAL A O 1
ATOM 800 N N . LYS A 1 101 ? 11.294 -3.335 9.380 1.00 94.06 101 LYS A N 1
ATOM 801 C CA . LYS A 1 101 ? 11.541 -3.995 10.675 1.00 94.06 101 LYS A CA 1
ATOM 802 C C . LYS A 1 101 ? 10.262 -4.337 11.428 1.00 94.06 101 LYS A C 1
ATOM 804 O O . LYS A 1 101 ? 10.224 -5.340 12.128 1.00 94.06 101 LYS A O 1
ATOM 809 N N . LEU A 1 102 ? 9.246 -3.480 11.336 1.00 92.31 102 LEU A N 1
ATOM 810 C CA . LEU A 1 102 ? 7.953 -3.749 11.950 1.00 92.31 102 LEU A CA 1
ATOM 811 C C . LEU A 1 102 ? 7.266 -4.939 11.273 1.00 92.31 102 LEU A C 1
ATOM 813 O O . LEU A 1 102 ? 6.765 -5.810 11.975 1.00 92.31 102 LEU A O 1
ATOM 817 N N . ALA A 1 103 ? 7.268 -4.996 9.941 1.00 87.12 103 ALA A N 1
ATOM 818 C CA . ALA A 1 103 ? 6.686 -6.108 9.194 1.00 87.12 103 ALA A CA 1
ATOM 819 C C . ALA A 1 103 ? 7.384 -7.441 9.510 1.00 87.12 103 ALA A C 1
ATOM 821 O O . ALA A 1 103 ? 6.701 -8.424 9.764 1.00 87.12 103 ALA A O 1
ATOM 822 N N . ASP A 1 104 ? 8.716 -7.445 9.597 1.00 92.31 104 ASP A N 1
ATOM 823 C CA . ASP A 1 104 ? 9.515 -8.639 9.919 1.00 92.31 104 ASP A CA 1
ATOM 824 C C . ASP A 1 104 ? 9.410 -9.084 11.392 1.00 92.31 104 ASP A C 1
ATOM 826 O O . ASP A 1 104 ? 9.946 -10.126 11.772 1.00 92.31 104 ASP A O 1
ATOM 830 N N . SER A 1 105 ? 8.780 -8.280 12.255 1.00 90.44 105 SER A N 1
ATOM 831 C CA . SER A 1 105 ? 8.647 -8.578 13.689 1.00 90.44 105 SER A CA 1
ATOM 832 C C . SER A 1 105 ? 7.417 -9.418 14.054 1.00 90.44 105 SER A C 1
ATOM 834 O O . SER A 1 105 ? 7.255 -9.760 15.229 1.00 90.44 105 SER A O 1
ATOM 836 N N . PHE A 1 106 ? 6.579 -9.753 13.069 1.00 77.00 106 PHE A N 1
ATOM 837 C CA . PHE A 1 106 ? 5.379 -10.586 13.200 1.00 77.00 106 PHE A CA 1
ATOM 838 C C . PHE A 1 106 ? 5.500 -11.853 12.351 1.00 77.00 106 PHE A C 1
ATOM 840 O O . PHE A 1 106 ? 4.933 -12.883 12.781 1.00 77.00 106 PHE A O 1
#

Nearest PDB structures (foldseek):
  8vaa-assembly1_K  TM=8.539E-01  e=5.622E+00  Legionella pneumophila
  2hh7-assembly1_A  TM=4.697E-01  e=3.074E+00  Mycobacterium tuberculosis
  4adz-assembly1_A-2  TM=5.911E-01  e=9.679E+00  Streptomyces lividans
  8vaa-assembly1_Q  TM=4.704E-01  e=4.690E+00  Legionella pneumophila
  4uig-assembly1_A  TM=4.525E-01  e=8.578E+00  Streptomyces lividans

Mean predicted aligned error: 4.65 Å

Foldseek 3Di:
DCDDDLNVVLVVLVVVLVVLVVVLVVLVVVDDPDVVSVVSNVVSVVVNVVSVVVSVCCVPVPVVVVCVVPDDPVRVVVVVVVVVCCCVPPVHPCNVVVVVVVVVVD

Radius of gyration: 17.67 Å; Cα contacts (8 Å, |Δi|>4): 40; chains: 1; bounding box: 38×26×47 Å

Solvent-accessible surface area (backbone atoms only — not comparable to full-atom values): 6064 Å² total; per-residue (Å²): 112,81,59,95,44,76,62,18,54,51,55,50,51,53,50,50,50,55,52,44,54,53,48,44,56,49,51,62,73,69,60,62,95,49,66,69,55,55,49,52,46,49,55,48,49,52,54,48,51,53,50,49,54,57,51,51,47,47,39,66,74,46,50,50,55,52,46,63,76,75,52,52,72,66,55,52,52,55,52,50,54,49,49,56,49,45,38,60,74,72,70,38,83,65,48,68,61,51,52,52,55,55,63,73,72,113

pLDDT: mean 92.19, std 7.7, range [56.06, 98.5]